Protein AF-A0AAV9MIT3-F1 (afdb_monomer)

Secondary structure (DSSP, 8-state):
---------S-S--PPPPPHHHHHHHHHHHHTTPPTTS-SSTTS-S-SSPPPPPP---SSPTT----TTTTT----------SSPPPPGGGSS---------------

Sequence (108 aa):
MVELVNATGDDLALQPPMPYVYKMIATVILRSGFEPGFGLGKHFQGIVEPIQIPARGAKFGLGYVPTDDEAGMKNKSIDQALARPIPYLYQSFLVREYVNDGCLGEGI

Foldseek 3Di:
DDDDPDDDDDDDDPDPPPPPVVVVVVVVCVVVVDDQPAADDPVSPHDNDDDDDDDPQDPDDPPDDDDPVRVPPRPPDPPPPPPDDDDDPVVPDPDPDPPPPPDDDDDD

Organism: NCBI:txid50273

Solvent-accessible surface area (backbone atoms only — not comparable to full-atom values): 7881 Å² total; per-residue (Å²): 138,84,85,83,82,84,87,76,79,98,78,76,76,86,68,76,78,78,56,68,68,59,54,51,52,52,52,54,45,46,74,72,68,55,55,90,92,51,20,51,68,98,80,41,77,37,72,70,66,84,83,83,74,82,76,82,81,61,91,67,63,92,89,64,78,74,52,83,83,56,66,69,70,66,69,73,81,65,77,74,62,58,98,59,75,84,74,60,75,81,75,72,59,77,78,75,75,77,78,77,75,84,71,83,86,76,91,132

Radius of gyration: 27.54 Å; Cα contacts (8 Å, |Δi|>4): 21; chains: 1; bounding box: 74×65×66 Å

Mean predicted aligned error: 19.51 Å

InterPro domains:
  IPR000467 G-patch domain [PF01585] (31-64)
  IPR000467 G-patch domain [PS50174] (28-67)
  IPR000467 G-patch domain [SM00443] (20-65)

Structure (mmCIF, N/CA/C/O backbone):
data_AF-A0AAV9MIT3-F1
#
_entry.id   AF-A0AAV9MIT3-F1
#
loop_
_atom_site.group_PDB
_atom_site.id
_atom_site.type_symbol
_atom_site.label_atom_id
_atom_site.label_alt_id
_atom_site.label_comp_id
_atom_site.label_asym_id
_atom_site.label_entity_id
_atom_site.label_seq_id
_atom_site.pdbx_PDB_ins_code
_atom_site.Cartn_x
_atom_site.Cartn_y
_atom_site.Cartn_z
_atom_site.occupancy
_atom_site.B_iso_or_equiv
_atom_site.auth_seq_id
_atom_site.auth_comp_id
_atom_site.auth_asym_id
_atom_site.auth_atom_id
_atom_site.pdbx_PDB_model_num
ATOM 1 N N . MET A 1 1 ? -41.501 -20.454 16.314 1.00 41.44 1 MET A N 1
ATOM 2 C CA . MET A 1 1 ? -40.154 -20.211 16.867 1.00 41.44 1 MET A CA 1
ATOM 3 C C . MET A 1 1 ? -39.301 -21.356 16.351 1.00 41.44 1 MET A C 1
ATOM 5 O O . MET A 1 1 ? -39.556 -22.483 16.743 1.00 41.44 1 MET A O 1
ATOM 9 N N . VAL A 1 2 ? -38.470 -21.115 15.337 1.0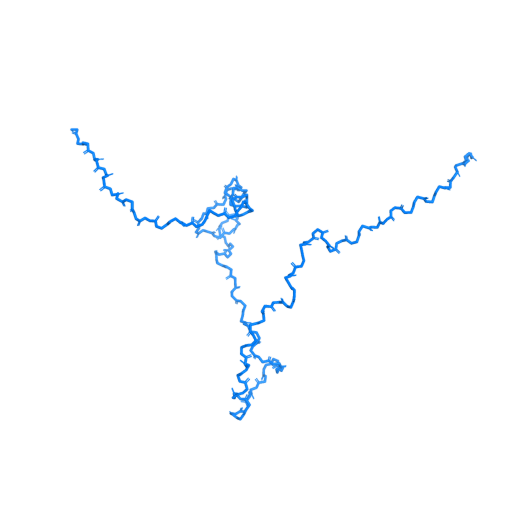0 39.78 2 VAL A N 1
ATOM 10 C CA . VAL A 1 2 ? -37.645 -22.159 14.709 1.00 39.78 2 VAL A CA 1
ATOM 11 C C . VAL A 1 2 ? -36.204 -21.936 15.151 1.00 39.78 2 VAL A C 1
ATOM 13 O O . VAL A 1 2 ? -35.641 -20.876 14.893 1.00 39.78 2 VAL A O 1
ATOM 16 N N . GLU A 1 3 ? -35.652 -22.891 15.897 1.00 49.81 3 GLU A N 1
ATOM 17 C CA . GLU A 1 3 ? -34.233 -22.920 16.246 1.00 49.81 3 GLU A CA 1
ATOM 18 C C . GLU A 1 3 ? -33.430 -23.264 14.995 1.00 49.81 3 GLU A C 1
ATOM 20 O O . GLU A 1 3 ? -33.598 -24.333 14.408 1.00 49.81 3 GLU A O 1
ATOM 25 N N . LEU A 1 4 ? -32.560 -22.349 14.576 1.00 50.72 4 LEU A N 1
ATOM 26 C CA . LEU A 1 4 ? -31.602 -22.615 13.516 1.00 50.72 4 LEU A CA 1
ATOM 27 C C . LEU A 1 4 ? -30.316 -23.152 14.157 1.00 50.72 4 LEU A C 1
ATOM 29 O O . LEU A 1 4 ? -29.418 -22.396 14.524 1.00 50.72 4 LEU A O 1
ATOM 33 N N . VAL A 1 5 ? -30.264 -24.473 14.332 1.00 50.31 5 VAL A N 1
ATOM 34 C CA . VAL A 1 5 ? -29.023 -25.206 14.605 1.00 50.31 5 VAL A CA 1
ATOM 35 C C . VAL A 1 5 ? -28.175 -25.155 13.340 1.00 50.31 5 VAL A C 1
ATOM 37 O O . VAL A 1 5 ? -28.451 -25.848 12.364 1.00 50.31 5 VAL A O 1
ATOM 40 N N . ASN A 1 6 ? -27.130 -24.334 13.355 1.00 55.38 6 ASN A N 1
ATOM 41 C CA . ASN A 1 6 ? -26.077 -24.414 12.352 1.00 55.38 6 ASN A CA 1
ATOM 42 C C . ASN A 1 6 ? -25.015 -25.391 12.862 1.00 55.38 6 ASN A C 1
ATOM 44 O O . ASN A 1 6 ? -24.114 -25.018 13.609 1.00 55.38 6 ASN A O 1
ATOM 48 N N . ALA A 1 7 ? -25.161 -26.654 12.467 1.00 46.81 7 ALA A N 1
ATOM 49 C CA . ALA A 1 7 ? -24.118 -27.664 12.552 1.00 46.81 7 ALA A CA 1
ATOM 50 C C . ALA A 1 7 ? -23.384 -27.730 11.204 1.00 46.81 7 ALA A C 1
ATOM 52 O O . ALA A 1 7 ? -23.846 -28.386 10.276 1.00 46.81 7 ALA A O 1
ATOM 53 N N . THR A 1 8 ? -22.240 -27.055 11.122 1.00 44.84 8 THR A N 1
ATOM 54 C CA . THR A 1 8 ? -21.189 -27.286 10.120 1.00 44.84 8 THR A CA 1
ATOM 55 C C . THR A 1 8 ? -19.890 -26.997 10.870 1.00 44.84 8 THR A C 1
ATOM 57 O O . THR A 1 8 ? -19.567 -25.843 11.117 1.00 44.84 8 THR A O 1
ATOM 60 N N . GLY A 1 9 ? -19.260 -27.993 11.487 1.00 47.84 9 GLY A N 1
ATOM 61 C CA . GLY A 1 9 ? -18.557 -29.034 10.750 1.00 47.84 9 GLY A CA 1
ATOM 62 C C . GLY A 1 9 ? -17.162 -28.486 10.486 1.00 47.84 9 GLY A C 1
ATOM 63 O O . GLY A 1 9 ? -16.947 -27.813 9.484 1.00 47.84 9 GLY A O 1
ATOM 64 N N . ASP A 1 10 ? -16.285 -28.683 11.465 1.00 52.25 10 ASP A N 1
ATOM 65 C CA . ASP A 1 10 ? -14.902 -28.226 11.496 1.00 52.25 10 ASP A CA 1
ATOM 66 C C . ASP A 1 10 ? -14.131 -28.683 10.248 1.00 52.25 10 ASP A C 1
ATOM 68 O O . ASP A 1 10 ? -13.643 -29.806 10.197 1.00 52.25 10 ASP A O 1
ATOM 72 N N . ASP A 1 11 ? -14.017 -27.820 9.238 1.00 56.00 11 ASP A N 1
ATOM 73 C CA . ASP A 1 11 ? -12.991 -27.923 8.193 1.00 56.00 11 ASP A CA 1
ATOM 74 C C . ASP A 1 11 ? -12.792 -26.576 7.485 1.00 56.00 11 ASP A C 1
ATOM 76 O O . ASP A 1 11 ? -13.036 -26.419 6.293 1.00 56.00 11 ASP A O 1
ATOM 80 N N . LEU A 1 12 ? -12.380 -25.553 8.233 1.00 53.75 12 LEU A N 1
ATOM 81 C CA . LEU A 1 12 ? -11.731 -24.386 7.643 1.00 53.75 12 LEU A CA 1
ATOM 82 C C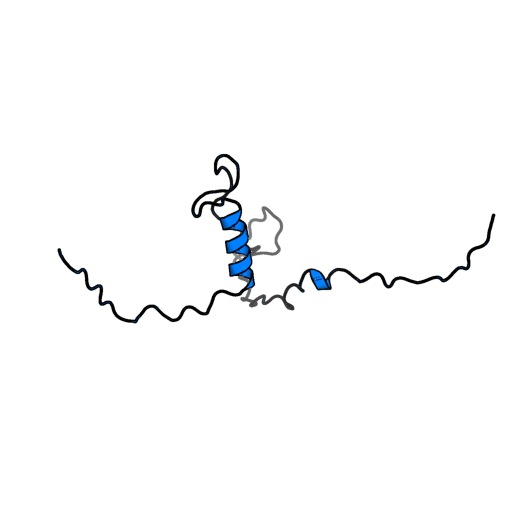 . LEU A 1 12 ? -10.332 -24.324 8.234 1.00 53.75 12 LEU A C 1
ATOM 84 O O . LEU A 1 12 ? -10.143 -23.894 9.370 1.00 53.75 12 LEU A O 1
ATOM 88 N N . ALA A 1 13 ? -9.387 -24.851 7.456 1.00 52.91 13 ALA A N 1
ATOM 89 C CA . ALA A 1 13 ? -7.948 -24.853 7.664 1.00 52.91 13 ALA A CA 1
ATOM 90 C C . ALA A 1 13 ? -7.470 -23.807 8.682 1.00 52.91 13 ALA A C 1
ATOM 92 O O . ALA A 1 13 ? -7.717 -22.612 8.512 1.00 52.91 13 ALA A O 1
ATOM 93 N N . LEU A 1 14 ? -6.741 -24.278 9.700 1.00 51.69 14 LEU A N 1
ATOM 94 C CA . LEU A 1 14 ? -6.003 -23.487 10.682 1.00 51.69 14 LEU A CA 1
ATOM 95 C C . LEU A 1 14 ? -5.069 -22.509 9.951 1.00 51.69 14 LEU A C 1
ATOM 97 O O . LEU A 1 14 ? -3.894 -22.793 9.720 1.00 51.69 14 LEU A O 1
ATOM 101 N N . GLN A 1 15 ? -5.608 -21.367 9.530 1.00 63.50 15 GLN A N 1
ATOM 102 C CA . GLN A 1 15 ? -4.832 -20.287 8.951 1.00 63.50 15 GLN A CA 1
ATOM 103 C C . GLN A 1 15 ? -3.802 -19.895 10.012 1.00 63.50 15 GLN A C 1
ATOM 105 O O . GLN A 1 15 ? -4.189 -19.655 11.165 1.00 63.50 15 GLN A O 1
ATOM 110 N N . PRO A 1 16 ? -2.500 -19.867 9.675 1.00 69.81 16 PRO A N 1
ATOM 111 C CA . PRO A 1 16 ? -1.490 -19.448 10.627 1.00 69.81 16 PRO A CA 1
ATOM 112 C C . PRO A 1 16 ? -1.899 -18.082 11.198 1.00 69.81 16 PRO A C 1
ATOM 114 O O . PRO A 1 16 ? -2.324 -17.206 10.436 1.00 69.81 16 PRO A O 1
ATOM 117 N N . PRO A 1 17 ? -1.834 -17.892 12.530 1.00 80.06 17 PRO A N 1
ATOM 118 C CA . PRO A 1 17 ? -2.310 -16.668 13.151 1.00 80.06 17 PRO A CA 1
ATOM 119 C C . PRO A 1 17 ? -1.653 -15.455 12.494 1.00 80.06 17 PRO A C 1
ATOM 121 O O . PRO A 1 17 ? -0.427 -15.401 12.398 1.00 80.06 17 PRO A O 1
ATOM 124 N N . MET A 1 18 ? -2.457 -14.475 12.062 1.00 83.81 18 MET A N 1
ATOM 125 C CA . MET A 1 18 ? -1.916 -13.247 11.472 1.00 83.81 18 MET A CA 1
ATOM 126 C C . MET A 1 18 ? -0.833 -12.648 12.385 1.00 83.81 18 MET A C 1
ATOM 128 O O . MET A 1 18 ? -1.106 -12.458 13.581 1.00 83.81 18 MET A O 1
ATOM 132 N N . PRO A 1 19 ? 0.357 -12.314 11.846 1.00 93.50 19 PRO A N 1
ATOM 133 C CA . PRO A 1 19 ? 1.406 -11.650 12.607 1.00 93.50 19 PRO A CA 1
ATOM 134 C C . PRO A 1 19 ? 0.887 -10.423 13.363 1.00 93.50 19 PRO A C 1
ATOM 136 O O . PRO A 1 19 ? 0.056 -9.664 12.859 1.00 93.50 19 PRO A O 1
ATOM 139 N N . TYR A 1 20 ? 1.400 -10.210 14.578 1.00 91.50 20 TYR A N 1
ATOM 140 C CA . TYR A 1 20 ? 0.936 -9.149 15.482 1.00 91.50 20 TYR A CA 1
ATOM 141 C C . TYR A 1 20 ? 0.954 -7.757 14.833 1.00 91.50 20 TYR A C 1
ATOM 143 O O . TYR A 1 20 ? 0.018 -6.976 14.997 1.00 91.50 20 TYR A O 1
ATOM 151 N N . VAL A 1 21 ? 1.983 -7.475 14.030 1.00 93.88 21 VAL A N 1
ATOM 152 C CA . VAL A 1 21 ? 2.137 -6.201 13.316 1.00 93.88 21 VAL A CA 1
ATOM 153 C C . VAL A 1 21 ? 0.954 -5.933 12.383 1.00 93.88 21 VAL A C 1
ATOM 155 O O . VAL A 1 21 ? 0.426 -4.824 12.380 1.00 93.88 21 VAL A O 1
ATOM 158 N N . TYR A 1 22 ? 0.470 -6.942 11.653 1.00 93.38 22 TYR A N 1
ATOM 159 C CA . TYR A 1 22 ? -0.683 -6.766 10.767 1.00 93.38 22 TYR A CA 1
ATOM 160 C C . TYR A 1 22 ? -1.970 -6.505 11.546 1.00 93.38 22 TYR A C 1
ATOM 162 O O . TYR A 1 22 ? -2.752 -5.644 11.150 1.00 93.38 22 TYR A O 1
ATOM 170 N N . LYS A 1 23 ? -2.164 -7.166 12.695 1.00 93.38 23 LYS A N 1
ATOM 171 C CA . LYS A 1 23 ? -3.309 -6.889 13.579 1.00 93.38 23 LYS A CA 1
ATOM 172 C C . LYS A 1 23 ? -3.285 -5.453 14.098 1.00 93.38 23 LYS A C 1
ATOM 174 O O . LYS A 1 23 ? -4.322 -4.793 14.110 1.00 93.38 23 LYS A O 1
ATOM 179 N N . MET A 1 24 ? -2.112 -4.962 14.497 1.00 97.12 24 MET A N 1
ATOM 180 C CA . MET A 1 24 ? -1.933 -3.582 14.949 1.00 97.12 24 MET A CA 1
ATOM 181 C C . MET A 1 24 ? -2.271 -2.586 13.833 1.00 97.12 24 MET A C 1
ATOM 183 O O . MET A 1 24 ? -3.078 -1.685 14.051 1.00 97.12 24 MET A O 1
ATOM 187 N N . ILE A 1 25 ? -1.713 -2.779 12.633 1.00 95.75 25 ILE A N 1
ATOM 188 C CA . ILE A 1 25 ? -1.970 -1.915 11.471 1.00 95.75 25 ILE A CA 1
ATOM 189 C C . ILE A 1 25 ? -3.463 -1.911 11.123 1.00 95.75 25 ILE A C 1
ATOM 191 O O . ILE A 1 25 ? -4.062 -0.841 11.029 1.00 95.75 25 ILE A O 1
ATOM 195 N N . ALA A 1 26 ? -4.084 -3.090 11.007 1.00 94.69 26 ALA A N 1
ATOM 196 C CA . ALA A 1 26 ? -5.510 -3.210 10.715 1.00 94.69 26 ALA A CA 1
ATOM 197 C C . ALA A 1 26 ? -6.367 -2.497 11.773 1.00 94.69 26 ALA A C 1
ATOM 199 O O . ALA A 1 26 ? -7.276 -1.746 11.433 1.00 94.69 26 ALA A O 1
ATOM 200 N N . THR A 1 27 ? -6.033 -2.662 13.056 1.00 96.31 27 THR A N 1
ATOM 201 C CA . THR A 1 27 ? -6.744 -2.001 14.161 1.00 96.31 27 THR A CA 1
ATOM 202 C C . THR A 1 27 ? -6.663 -0.478 14.058 1.00 96.31 27 THR A C 1
ATOM 204 O O . THR A 1 27 ? -7.674 0.199 14.237 1.00 96.31 27 THR A O 1
ATOM 207 N N . VAL A 1 28 ? -5.482 0.075 13.765 1.00 97.56 28 VAL A N 1
ATOM 208 C CA . VAL A 1 28 ? -5.286 1.528 13.633 1.00 97.56 28 VAL A CA 1
ATOM 209 C C . VAL A 1 28 ? -6.059 2.080 12.436 1.00 97.56 28 VAL A C 1
ATOM 211 O O . VAL A 1 28 ? -6.749 3.090 12.572 1.00 97.56 28 VAL A O 1
ATOM 214 N N . ILE A 1 29 ? -5.987 1.406 11.288 1.00 96.44 29 ILE A N 1
ATOM 215 C CA . ILE A 1 29 ? -6.641 1.848 10.053 1.00 96.44 29 ILE A CA 1
ATOM 216 C C . ILE A 1 29 ? -8.169 1.819 10.216 1.00 96.44 29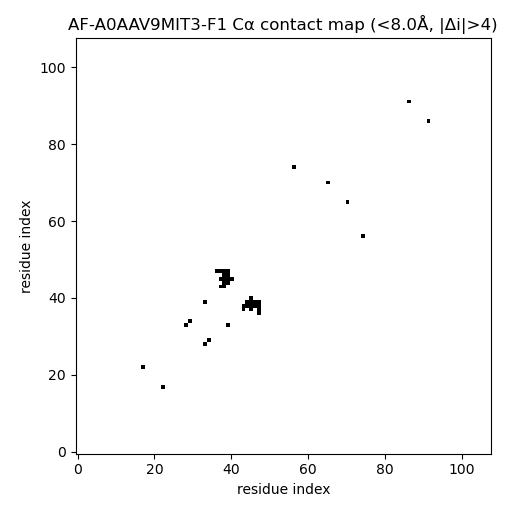 ILE A C 1
ATOM 218 O O . ILE A 1 29 ? -8.829 2.821 9.946 1.00 96.44 29 ILE A O 1
ATOM 222 N N . LEU A 1 30 ? -8.729 0.734 10.763 1.00 96.06 30 LEU A N 1
ATOM 223 C CA . LEU A 1 30 ? -10.173 0.613 11.003 1.00 96.06 30 LEU A CA 1
ATOM 224 C C . LEU A 1 30 ? -10.686 1.644 12.018 1.00 96.06 30 LEU A C 1
ATOM 226 O O . LEU A 1 30 ? -11.712 2.280 11.792 1.00 96.06 30 LEU A O 1
ATOM 230 N N . ARG A 1 31 ? -9.958 1.869 13.121 1.00 97.38 31 ARG A N 1
ATOM 231 C CA . ARG A 1 31 ? -10.331 2.890 14.121 1.00 97.38 31 ARG A CA 1
ATOM 232 C C . ARG A 1 31 ? -10.279 4.313 13.574 1.00 97.38 31 ARG A C 1
ATOM 234 O O . ARG A 1 31 ? -10.972 5.180 14.092 1.00 97.38 31 ARG A O 1
ATOM 241 N N . SER A 1 32 ? -9.474 4.542 12.543 1.00 95.44 32 SER A N 1
ATOM 242 C CA . SER A 1 32 ? -9.370 5.836 11.865 1.00 95.44 32 SER A CA 1
ATOM 243 C C . SER A 1 32 ? -10.512 6.097 10.872 1.00 95.44 32 SER A C 1
ATOM 245 O O . SER A 1 32 ? -10.507 7.136 10.219 1.00 95.44 32 SER A O 1
ATOM 247 N N . GLY A 1 33 ? -11.486 5.184 10.752 1.00 95.31 33 GLY A N 1
ATOM 248 C CA . GLY A 1 33 ? -12.634 5.333 9.852 1.00 95.31 33 GLY A CA 1
ATOM 249 C C . GLY A 1 33 ? -12.391 4.813 8.435 1.00 95.31 33 GLY A C 1
ATOM 250 O O . GLY A 1 33 ? -13.093 5.209 7.513 1.00 95.31 33 GLY A O 1
ATOM 251 N N . PHE A 1 34 ? -11.390 3.952 8.240 1.00 95.69 34 PHE A N 1
ATOM 252 C CA . PHE A 1 34 ? -11.224 3.255 6.969 1.00 95.69 34 PHE A CA 1
ATOM 253 C C . PHE A 1 34 ? -12.350 2.248 6.736 1.00 95.69 34 PHE A C 1
ATOM 255 O O . PHE A 1 34 ? -12.635 1.418 7.602 1.00 95.69 34 PHE A O 1
ATOM 262 N N . GLU A 1 35 ? -12.910 2.268 5.530 1.00 95.19 35 GLU A N 1
ATOM 263 C CA . GLU A 1 35 ? -13.907 1.306 5.076 1.00 95.19 35 GLU A CA 1
ATOM 264 C C . GLU A 1 35 ? -13.258 0.289 4.122 1.00 95.19 35 GLU A C 1
ATOM 266 O O . GLU A 1 35 ? -12.772 0.666 3.051 1.00 95.19 35 GLU A O 1
ATOM 271 N N . PRO A 1 36 ? -13.225 -1.008 4.482 1.00 93.00 36 PRO A N 1
ATOM 272 C CA . PRO A 1 36 ? -12.709 -2.046 3.599 1.00 93.00 36 PRO A CA 1
ATOM 273 C C . PRO A 1 36 ? -13.426 -2.059 2.246 1.00 93.00 36 PRO A C 1
ATOM 275 O O . PRO A 1 36 ? -14.650 -1.999 2.182 1.00 93.00 36 PRO A O 1
ATOM 278 N N . GLY A 1 37 ? -12.652 -2.176 1.166 1.00 93.62 37 GLY A N 1
ATOM 279 C CA . GLY A 1 37 ? -13.167 -2.144 -0.207 1.00 93.62 37 GLY A CA 1
ATOM 280 C C . GLY A 1 37 ? -13.228 -0.746 -0.828 1.00 93.62 37 GLY A C 1
ATOM 281 O O . GLY A 1 37 ? -13.473 -0.640 -2.027 1.00 93.62 37 GLY A O 1
ATOM 282 N N . PHE A 1 38 ? -12.944 0.309 -0.059 1.00 95.44 38 PHE A N 1
ATOM 283 C CA . PHE A 1 38 ? -12.896 1.682 -0.550 1.00 95.44 38 PHE A CA 1
ATOM 284 C C . PHE A 1 38 ? -11.483 2.267 -0.511 1.00 95.44 38 PHE A C 1
ATOM 286 O O . PHE A 1 38 ? -10.619 1.852 0.263 1.00 95.44 38 PHE A O 1
ATOM 293 N N . GLY A 1 39 ? -11.252 3.254 -1.377 1.00 95.25 39 GLY A N 1
ATOM 294 C CA . GLY A 1 39 ? -10.021 4.030 -1.395 1.00 95.25 39 GLY A CA 1
ATOM 295 C C . GLY A 1 39 ? -9.932 4.990 -0.210 1.00 95.25 39 GLY A C 1
ATOM 296 O O . GLY A 1 39 ? -10.919 5.299 0.450 1.00 95.25 39 GLY A O 1
ATOM 297 N N . LEU A 1 40 ? -8.738 5.518 0.050 1.00 94.69 40 LEU A N 1
ATOM 298 C CA . LEU A 1 40 ? -8.544 6.545 1.080 1.00 94.69 40 LEU A CA 1
ATOM 299 C C . LEU A 1 40 ? -9.026 7.934 0.624 1.00 94.69 40 LEU A C 1
ATOM 301 O O . LEU A 1 40 ? -9.169 8.209 -0.564 1.00 94.69 40 LEU A O 1
ATOM 305 N N . GLY A 1 41 ? -9.209 8.849 1.578 1.00 94.44 41 GLY A N 1
ATOM 306 C CA . GLY A 1 41 ? -9.593 10.241 1.322 1.00 94.44 41 GLY A CA 1
ATOM 307 C C . GLY A 1 41 ? -11.070 10.528 1.600 1.00 94.44 41 GLY A C 1
ATOM 308 O O . GLY A 1 41 ? -11.874 9.628 1.805 1.00 94.44 41 GLY A O 1
ATOM 309 N N . LYS A 1 42 ? -11.424 11.818 1.628 1.00 95.19 42 LYS A N 1
ATOM 310 C C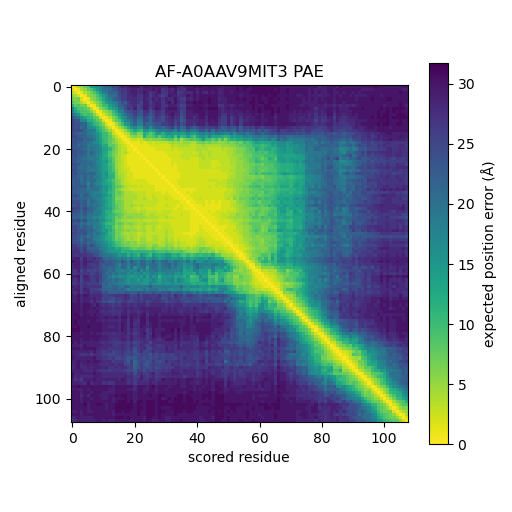A . LYS A 1 42 ? -12.754 12.309 2.043 1.00 95.19 42 LYS A CA 1
ATOM 311 C C . LYS A 1 42 ? -13.929 11.707 1.255 1.00 95.19 42 LYS A C 1
ATOM 313 O O . LYS A 1 42 ? -15.028 11.608 1.785 1.00 95.19 42 LYS A O 1
ATOM 318 N N . HIS A 1 43 ? -13.705 11.371 -0.009 1.00 95.69 43 HIS A N 1
ATOM 319 C CA . HIS A 1 43 ? -14.707 10.862 -0.943 1.00 95.69 43 HIS A CA 1
ATOM 320 C C . HIS A 1 43 ? -14.295 9.496 -1.511 1.00 95.69 43 HIS A C 1
ATOM 322 O O . HIS A 1 43 ? -14.662 9.175 -2.637 1.00 95.69 43 HIS A O 1
ATOM 328 N N . PHE A 1 44 ? -13.489 8.728 -0.767 1.00 95.56 44 PHE A N 1
ATOM 329 C CA . PHE A 1 44 ? -12.961 7.423 -1.185 1.00 95.56 44 PHE A CA 1
ATOM 330 C C . PHE A 1 44 ? -12.197 7.440 -2.521 1.00 95.56 44 PHE A C 1
ATOM 332 O O . PHE A 1 44 ? -12.149 6.448 -3.242 1.00 95.56 44 PHE A O 1
ATOM 339 N N . GLN A 1 45 ? -11.599 8.582 -2.867 1.00 96.88 45 GLN A N 1
ATOM 340 C CA . GLN A 1 45 ? -10.975 8.825 -4.170 1.00 96.88 45 GLN A CA 1
ATOM 341 C C . GLN A 1 45 ? -9.582 8.196 -4.337 1.00 96.88 45 GLN A C 1
ATOM 343 O O . GLN A 1 45 ? -8.976 8.300 -5.402 1.00 96.88 45 GLN A O 1
ATOM 348 N N . GLY A 1 46 ? -9.023 7.637 -3.266 1.00 95.81 46 GLY A N 1
ATOM 349 C CA . GLY A 1 46 ? -7.727 6.976 -3.271 1.00 95.81 46 GLY A CA 1
ATOM 350 C C . GLY A 1 46 ? -7.757 5.636 -4.003 1.00 95.81 46 GLY A C 1
ATOM 351 O O . GLY A 1 46 ? -8.808 5.093 -4.328 1.00 95.81 46 GLY A O 1
ATOM 352 N N . 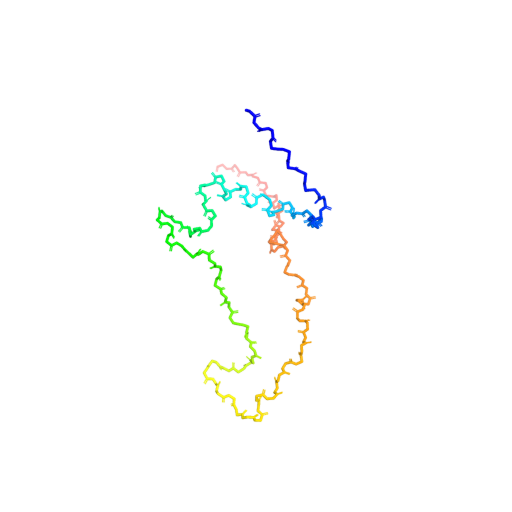ILE A 1 47 ? -6.573 5.077 -4.237 1.00 94.94 47 ILE A N 1
ATOM 353 C CA . ILE A 1 47 ? -6.436 3.747 -4.834 1.00 94.94 47 ILE A CA 1
ATOM 354 C C . ILE A 1 47 ? -6.913 2.668 -3.850 1.00 94.94 47 ILE A C 1
ATOM 356 O O . ILE A 1 47 ? -6.569 2.711 -2.669 1.00 94.94 47 ILE A O 1
ATOM 360 N N . VAL A 1 48 ? -7.720 1.723 -4.337 1.00 95.12 48 VAL A N 1
ATOM 361 C CA . VAL A 1 48 ? -8.209 0.575 -3.549 1.00 95.12 48 VAL A CA 1
ATOM 362 C C . VAL A 1 48 ? -7.141 -0.512 -3.479 1.00 95.12 48 VAL A C 1
ATOM 364 O O . VAL A 1 48 ? -6.881 -1.079 -2.422 1.00 95.12 48 VAL A O 1
ATOM 367 N N . GLU A 1 49 ? -6.487 -0.768 -4.610 1.00 92.88 49 GLU A N 1
ATOM 368 C CA . GLU A 1 49 ? -5.450 -1.783 -4.738 1.00 92.88 49 GLU A CA 1
ATOM 369 C C . GLU A 1 49 ? -4.076 -1.136 -4.954 1.00 92.88 49 GLU A C 1
ATOM 371 O O . GLU A 1 49 ? -3.976 -0.092 -5.612 1.00 92.88 49 GLU A O 1
ATOM 376 N N . PRO A 1 50 ? -2.997 -1.735 -4.420 1.00 91.81 50 PRO A N 1
ATOM 377 C CA . PRO A 1 50 ? -1.643 -1.283 -4.700 1.00 91.81 50 PRO A CA 1
ATOM 378 C C . PRO A 1 50 ? -1.329 -1.304 -6.198 1.00 91.81 50 PRO A C 1
ATOM 380 O O . PRO A 1 50 ? -1.719 -2.214 -6.928 1.00 91.81 50 PRO A O 1
ATOM 383 N N . ILE A 1 51 ? -0.543 -0.328 -6.648 1.00 93.19 51 ILE A N 1
ATOM 384 C CA . ILE A 1 51 ? -0.066 -0.290 -8.030 1.00 93.19 51 ILE A CA 1
ATOM 385 C C . ILE A 1 51 ? 0.957 -1.409 -8.229 1.00 93.19 51 ILE A C 1
ATOM 387 O O . ILE A 1 51 ? 1.963 -1.487 -7.520 1.00 93.19 51 ILE A O 1
ATOM 391 N N . GLN A 1 52 ? 0.719 -2.254 -9.229 1.00 91.00 52 GLN A N 1
ATOM 392 C CA . GLN A 1 52 ? 1.674 -3.279 -9.628 1.00 91.00 52 GLN A CA 1
ATOM 393 C C . GLN A 1 52 ? 2.829 -2.633 -10.391 1.00 91.00 52 GLN A C 1
ATOM 395 O O . GLN A 1 52 ? 2.632 -1.986 -11.420 1.00 91.00 52 GLN A O 1
ATOM 400 N N . ILE A 1 53 ? 4.047 -2.813 -9.885 1.00 87.12 53 ILE A N 1
ATOM 401 C CA . ILE A 1 53 ? 5.257 -2.348 -10.558 1.00 87.12 53 ILE A CA 1
ATOM 402 C C . ILE A 1 53 ? 5.783 -3.506 -11.413 1.00 87.12 53 ILE A C 1
ATOM 404 O O . ILE A 1 53 ? 6.082 -4.567 -10.856 1.00 87.12 53 ILE A O 1
ATOM 408 N N . PRO A 1 54 ? 5.921 -3.342 -12.742 1.00 80.50 54 PRO A N 1
ATOM 409 C CA . PRO A 1 54 ? 6.494 -4.385 -13.576 1.00 80.50 54 PRO A CA 1
ATOM 410 C C . PRO A 1 54 ? 7.939 -4.646 -13.148 1.00 80.50 54 PRO A C 1
ATOM 412 O O . PRO A 1 54 ? 8.746 -3.723 -13.007 1.00 80.50 54 PRO A O 1
ATOM 415 N N . ALA A 1 55 ? 8.277 -5.918 -12.943 1.00 78.31 55 ALA A N 1
ATOM 416 C CA . ALA A 1 55 ? 9.648 -6.302 -12.650 1.00 78.31 55 ALA A CA 1
ATOM 417 C C . ALA A 1 55 ? 10.550 -5.939 -13.838 1.00 78.31 55 ALA A C 1
ATOM 419 O O . ALA A 1 55 ? 10.210 -6.180 -15.000 1.00 78.31 55 ALA A O 1
ATOM 420 N N . ARG A 1 56 ? 11.731 -5.377 -13.558 1.00 72.12 56 ARG A N 1
ATOM 421 C CA . ARG A 1 56 ? 12.720 -5.089 -14.598 1.00 72.12 56 ARG A CA 1
ATOM 422 C C . ARG A 1 56 ? 13.306 -6.409 -15.106 1.00 72.12 56 ARG A C 1
ATOM 424 O O . ARG A 1 56 ? 14.230 -6.951 -14.508 1.00 72.12 56 ARG A O 1
ATOM 431 N N . GLY A 1 57 ? 12.752 -6.921 -16.203 1.00 66.94 57 GLY A N 1
ATOM 432 C CA . GLY A 1 57 ? 13.161 -8.197 -16.798 1.00 66.94 57 GLY A CA 1
ATOM 433 C C . GLY A 1 57 ? 14.542 -8.164 -17.459 1.00 66.94 57 GLY A C 1
ATOM 434 O O . GLY A 1 57 ? 15.213 -9.189 -17.519 1.00 66.94 57 GLY A O 1
ATOM 435 N N . ALA A 1 58 ? 15.002 -6.989 -17.902 1.00 66.69 58 ALA A N 1
ATOM 436 C CA . ALA A 1 58 ? 16.267 -6.851 -18.612 1.00 66.69 58 ALA A CA 1
ATOM 437 C C . ALA A 1 58 ? 17.053 -5.597 -18.204 1.00 66.69 58 ALA A C 1
ATOM 439 O O . ALA A 1 58 ? 16.501 -4.573 -17.790 1.00 66.69 58 ALA A O 1
ATOM 440 N N . LYS A 1 59 ? 18.382 -5.676 -18.334 1.00 78.19 59 LYS A N 1
ATOM 441 C 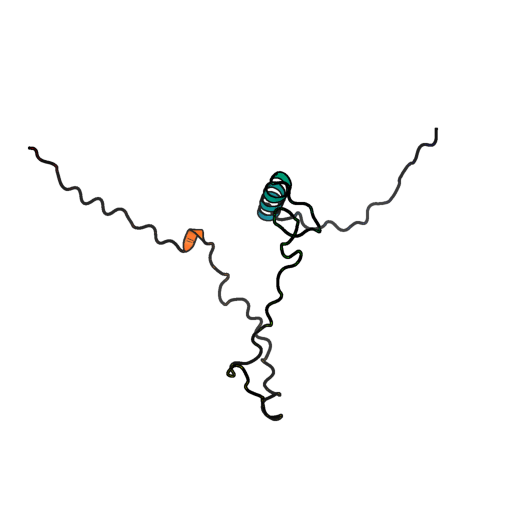CA . LYS A 1 59 ? 19.308 -4.572 -18.027 1.00 78.19 59 LYS A CA 1
ATOM 442 C C . LYS A 1 59 ? 19.367 -3.505 -19.125 1.00 78.19 59 LYS A C 1
ATOM 444 O O . LYS A 1 59 ? 20.069 -2.514 -18.948 1.00 78.19 59 LYS A O 1
ATOM 449 N N . PHE A 1 60 ? 18.636 -3.689 -20.221 1.00 79.62 60 PHE A N 1
ATOM 450 C CA . PHE A 1 60 ? 18.603 -2.739 -21.326 1.00 79.62 60 PHE A CA 1
ATOM 451 C C . PHE A 1 60 ? 18.029 -1.377 -20.907 1.00 79.62 60 PHE A C 1
ATOM 453 O O . PHE A 1 60 ? 17.396 -1.232 -19.849 1.00 79.62 60 PHE A O 1
ATOM 460 N N . GLY A 1 61 ? 18.314 -0.368 -21.731 1.00 82.00 61 GLY A N 1
ATOM 461 C CA . GLY A 1 61 ? 17.743 0.968 -21.593 1.00 82.00 61 GLY A CA 1
ATOM 462 C C . GLY A 1 61 ? 16.234 0.959 -21.842 1.00 82.00 61 GLY A C 1
ATOM 463 O O . GLY A 1 61 ? 15.710 0.088 -22.536 1.00 82.00 61 GLY A O 1
ATOM 464 N N . LEU A 1 62 ? 15.525 1.932 -21.269 1.00 80.81 62 LEU A N 1
ATOM 465 C CA . LEU A 1 62 ? 14.102 2.122 -21.556 1.00 80.81 62 LEU A CA 1
ATOM 466 C C . LEU A 1 62 ? 13.912 2.395 -23.056 1.00 80.81 62 LEU A C 1
ATOM 468 O O . LEU A 1 62 ? 14.643 3.196 -23.632 1.00 80.81 62 LEU A O 1
ATOM 472 N N . GLY A 1 63 ? 12.943 1.720 -23.678 1.00 81.56 63 GLY A N 1
ATOM 473 C CA . GLY A 1 63 ? 12.658 1.843 -25.112 1.00 81.56 63 GLY A CA 1
ATOM 474 C C . GLY A 1 63 ? 13.542 0.993 -26.031 1.00 81.56 63 GLY A C 1
ATOM 475 O O . GLY A 1 63 ? 13.346 1.027 -27.242 1.00 81.56 63 GLY A O 1
ATOM 476 N N . TYR A 1 64 ? 14.486 0.218 -25.488 1.00 81.56 64 TYR A N 1
ATOM 477 C CA . TYR A 1 64 ? 15.246 -0.746 -26.279 1.00 81.56 64 TYR A CA 1
ATOM 478 C C . TYR A 1 64 ? 14.347 -1.906 -26.723 1.00 81.56 64 TYR A C 1
ATOM 480 O O . TYR A 1 64 ? 13.687 -2.527 -25.889 1.00 81.56 64 TYR A O 1
ATOM 488 N N . VAL A 1 65 ? 14.336 -2.193 -28.025 1.00 82.06 65 VAL A N 1
ATOM 489 C CA . VAL A 1 65 ? 13.647 -3.344 -28.619 1.00 82.06 65 VAL A CA 1
ATOM 490 C C . VAL A 1 65 ? 14.701 -4.433 -28.832 1.00 82.06 65 VAL A C 1
ATOM 492 O O . VAL A 1 65 ? 15.558 -4.245 -29.695 1.00 82.06 65 VAL A O 1
ATOM 495 N N . PRO A 1 66 ? 14.694 -5.523 -28.042 1.00 71.75 66 PRO A N 1
ATOM 49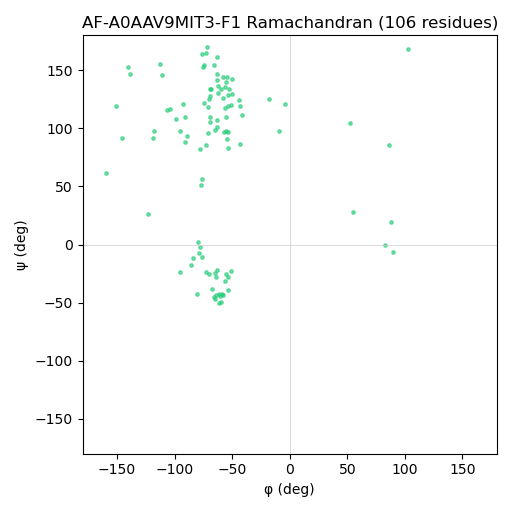6 C CA . PRO A 1 66 ? 15.637 -6.617 -28.230 1.00 71.75 66 PRO A CA 1
ATOM 497 C C . PRO A 1 66 ? 15.432 -7.271 -29.594 1.00 71.75 66 PRO A C 1
ATOM 499 O O . PRO A 1 66 ? 14.295 -7.448 -30.036 1.00 71.75 66 PRO A O 1
ATOM 502 N N . THR A 1 67 ? 16.529 -7.655 -30.232 1.00 77.00 67 THR A N 1
ATOM 503 C CA . THR A 1 67 ? 16.494 -8.508 -31.421 1.00 77.00 67 THR A CA 1
ATOM 504 C C . THR A 1 67 ? 16.196 -9.959 -30.984 1.00 77.00 67 THR A C 1
ATOM 506 O O . THR A 1 67 ? 16.438 -10.322 -29.829 1.00 77.00 67 THR A O 1
ATOM 509 N N . ASP A 1 68 ? 15.593 -10.787 -31.847 1.00 67.44 68 ASP A N 1
ATOM 510 C CA . ASP A 1 68 ? 15.100 -12.142 -31.500 1.00 67.44 68 ASP A CA 1
ATOM 511 C C . ASP A 1 68 ? 16.171 -13.071 -30.882 1.00 67.44 68 ASP A C 1
ATOM 513 O O . ASP A 1 68 ? 15.855 -13.978 -30.107 1.00 67.44 68 ASP A O 1
ATOM 517 N N . ASP A 1 69 ? 17.446 -12.833 -31.178 1.00 65.12 69 ASP A N 1
ATOM 518 C CA . ASP A 1 69 ? 18.616 -13.515 -30.614 1.00 65.12 69 ASP A CA 1
ATOM 519 C C . ASP A 1 69 ? 18.915 -13.124 -29.154 1.00 65.12 69 ASP A C 1
ATOM 521 O O . ASP A 1 69 ? 19.479 -13.915 -28.393 1.00 65.12 69 ASP A O 1
ATOM 525 N N . GLU A 1 70 ? 18.472 -11.946 -28.721 1.00 60.81 70 GLU A N 1
ATOM 526 C CA . GLU A 1 70 ? 18.674 -11.400 -27.375 1.00 60.81 70 GLU A CA 1
ATOM 527 C C . GLU A 1 70 ? 17.490 -11.689 -26.436 1.00 60.81 70 GLU A C 1
ATOM 529 O O . GLU A 1 70 ? 17.650 -11.764 -25.212 1.00 60.81 70 GLU A O 1
ATOM 534 N N . ALA A 1 71 ? 16.299 -11.923 -27.002 1.00 57.44 71 ALA A N 1
ATOM 535 C CA . ALA A 1 71 ? 15.076 -12.281 -26.274 1.00 57.44 71 ALA A CA 1
ATOM 536 C C . ALA A 1 71 ? 15.189 -13.631 -25.531 1.00 57.44 71 ALA A C 1
ATOM 538 O O . ALA A 1 71 ? 14.480 -13.888 -24.554 1.00 57.44 71 ALA A O 1
ATOM 539 N N . GLY A 1 72 ? 16.116 -14.490 -25.967 1.00 55.31 72 GLY A N 1
ATOM 540 C CA . GLY A 1 72 ? 16.414 -15.786 -25.360 1.00 55.31 72 GLY A CA 1
ATOM 541 C C . GLY A 1 72 ? 17.237 -15.721 -24.070 1.00 55.31 72 GLY A C 1
ATOM 542 O O . GLY A 1 72 ? 17.307 -16.729 -23.360 1.00 55.31 72 GLY A O 1
ATOM 543 N N . MET A 1 73 ? 17.809 -14.566 -23.701 1.00 53.69 73 MET A N 1
ATOM 544 C CA . MET A 1 73 ? 18.460 -14.362 -22.397 1.00 53.69 73 MET A CA 1
ATOM 545 C C . MET A 1 73 ? 17.418 -14.150 -21.291 1.00 53.69 73 MET A C 1
ATOM 547 O O . MET A 1 73 ? 17.500 -13.218 -20.491 1.00 53.69 73 MET A O 1
ATOM 551 N N . LYS A 1 74 ? 16.448 -15.067 -21.214 1.00 56.00 74 LYS A N 1
ATOM 552 C CA . LYS A 1 74 ? 15.646 -15.301 -20.018 1.00 56.00 74 LYS A CA 1
ATOM 553 C C . LYS A 1 74 ? 16.610 -15.628 -18.882 1.00 56.00 74 LYS A C 1
ATOM 555 O O . LYS A 1 74 ? 17.160 -16.723 -18.779 1.00 56.00 74 LYS A O 1
ATOM 560 N N . ASN A 1 75 ? 16.920 -14.592 -18.112 1.00 55.12 75 ASN A N 1
ATOM 561 C CA . ASN A 1 75 ? 17.214 -14.636 -16.694 1.00 55.12 75 ASN A CA 1
ATOM 562 C C . ASN A 1 75 ? 16.897 -16.014 -16.102 1.00 55.12 75 ASN A C 1
ATOM 564 O O . ASN A 1 75 ? 15.762 -16.322 -15.750 1.00 55.12 75 ASN A O 1
ATOM 568 N N . LYS A 1 76 ? 17.951 -16.832 -15.988 1.00 52.03 76 LYS A N 1
ATOM 569 C CA . LYS A 1 76 ? 18.017 -17.946 -15.045 1.00 52.03 76 LYS A CA 1
ATOM 570 C C . LYS A 1 76 ? 17.450 -17.375 -13.757 1.00 52.03 76 LYS A C 1
ATOM 572 O O . LYS A 1 76 ? 17.960 -16.347 -13.303 1.00 52.03 76 LYS A O 1
ATOM 577 N N . SER A 1 77 ? 16.361 -17.954 -13.269 1.00 57.12 77 SER A N 1
ATOM 578 C CA . SER A 1 77 ? 15.743 -17.595 -12.005 1.00 57.12 77 SER A CA 1
ATOM 579 C C . SER A 1 77 ? 16.815 -17.705 -10.931 1.00 57.12 77 SER A C 1
ATOM 581 O O . SER A 1 77 ? 17.061 -18.763 -10.365 1.00 57.12 77 SER A O 1
ATOM 583 N N . ILE A 1 78 ? 17.515 -16.605 -10.688 1.00 50.19 78 ILE A N 1
ATOM 584 C CA . ILE A 1 78 ? 18.031 -16.372 -9.367 1.00 50.19 78 ILE A CA 1
ATOM 585 C C . ILE A 1 78 ? 16.735 -16.105 -8.637 1.00 50.19 78 ILE A C 1
ATOM 587 O O . ILE A 1 78 ? 16.060 -15.106 -8.907 1.00 50.19 78 ILE A O 1
ATOM 591 N N . ASP A 1 79 ? 16.349 -17.039 -7.786 1.00 54.25 79 ASP A N 1
ATOM 592 C CA . ASP A 1 79 ? 15.722 -16.685 -6.536 1.00 54.25 79 ASP A CA 1
ATOM 593 C C . ASP A 1 79 ? 16.544 -15.514 -5.987 1.00 54.25 79 ASP A C 1
ATOM 595 O O . ASP A 1 79 ? 17.530 -15.692 -5.275 1.00 54.25 79 ASP A O 1
ATOM 599 N N . GLN A 1 80 ? 16.213 -14.286 -6.395 1.00 55.69 80 GLN A N 1
ATOM 600 C CA . GLN A 1 80 ? 16.750 -13.073 -5.806 1.00 55.69 80 GLN A CA 1
ATOM 601 C C . GLN A 1 80 ? 16.003 -12.915 -4.486 1.00 55.69 80 GLN A C 1
ATOM 603 O O . GLN A 1 80 ? 15.365 -11.900 -4.220 1.00 55.69 80 GLN A O 1
ATOM 608 N N . ALA A 1 81 ? 16.087 -13.955 -3.646 1.00 58.28 81 ALA A N 1
ATOM 609 C CA . ALA A 1 81 ? 16.253 -13.765 -2.231 1.00 58.28 81 ALA A CA 1
ATOM 610 C C . ALA A 1 81 ? 17.259 -12.628 -2.130 1.00 58.28 81 ALA A C 1
ATOM 612 O O . ALA A 1 81 ? 18.394 -12.745 -2.604 1.00 58.28 81 ALA A O 1
ATOM 613 N N . LEU A 1 82 ? 16.789 -11.476 -1.651 1.00 54.97 82 LEU A N 1
ATOM 614 C CA . LEU A 1 82 ? 17.672 -10.372 -1.345 1.00 54.97 82 LEU A CA 1
ATOM 615 C C . LEU A 1 82 ? 18.861 -10.992 -0.612 1.00 54.97 82 LEU A C 1
ATOM 617 O O . LEU A 1 82 ? 18.645 -11.711 0.366 1.00 54.97 82 LEU A O 1
ATOM 621 N N . ALA A 1 83 ? 20.088 -10.783 -1.104 1.00 59.16 83 ALA A N 1
ATOM 622 C CA . ALA A 1 83 ? 21.275 -11.422 -0.525 1.00 59.16 83 ALA A CA 1
ATOM 623 C C . ALA A 1 83 ? 21.334 -11.219 1.002 1.00 59.16 83 ALA A C 1
ATOM 625 O O . ALA A 1 83 ? 21.929 -12.020 1.722 1.00 59.16 83 ALA A O 1
ATOM 626 N N . ARG A 1 84 ? 20.657 -10.166 1.488 1.00 57.81 84 ARG A N 1
ATOM 627 C CA . ARG A 1 84 ? 20.147 -10.033 2.850 1.00 57.81 84 ARG A CA 1
ATOM 628 C C . ARG A 1 84 ? 18.744 -9.414 2.850 1.00 57.81 84 ARG A C 1
ATOM 630 O O . ARG A 1 84 ? 18.497 -8.539 2.022 1.00 57.81 84 ARG A O 1
ATOM 637 N N . PRO A 1 85 ? 17.851 -9.788 3.784 1.00 67.75 85 PRO A N 1
ATOM 638 C CA . PRO A 1 85 ? 16.607 -9.050 3.999 1.00 67.75 85 PRO A CA 1
ATOM 639 C C . PRO A 1 85 ? 16.912 -7.566 4.252 1.00 67.75 85 PRO A C 1
ATOM 641 O O . PRO A 1 85 ? 17.928 -7.247 4.873 1.00 67.75 85 PRO A O 1
ATOM 644 N N . ILE A 1 86 ? 16.044 -6.667 3.768 1.00 70.94 86 ILE A N 1
ATOM 645 C CA . ILE A 1 86 ? 16.134 -5.232 4.079 1.00 70.94 86 ILE A CA 1
ATOM 646 C C . ILE A 1 86 ? 16.172 -5.107 5.612 1.00 70.94 86 ILE A C 1
ATOM 648 O O . ILE A 1 86 ? 15.235 -5.578 6.265 1.00 70.94 86 ILE A O 1
ATOM 652 N N . PRO A 1 87 ? 17.242 -4.547 6.205 1.00 66.69 87 PRO A N 1
ATOM 653 C CA . PRO A 1 87 ? 17.338 -4.431 7.651 1.00 66.69 87 PRO A CA 1
ATOM 654 C C . PRO A 1 87 ? 16.219 -3.529 8.176 1.00 66.69 87 PRO A C 1
ATOM 656 O O . PRO A 1 87 ? 15.794 -2.581 7.515 1.00 66.69 87 PRO A O 1
ATOM 659 N N . TYR A 1 88 ? 15.725 -3.836 9.375 1.00 66.25 88 TYR A N 1
ATOM 660 C CA . TYR A 1 88 ? 14.672 -3.057 10.020 1.00 66.25 88 TYR A CA 1
ATOM 661 C C . TYR A 1 88 ? 15.077 -1.579 10.120 1.00 66.25 88 TYR A C 1
ATOM 663 O O . TYR A 1 88 ? 16.217 -1.263 10.457 1.00 66.25 88 TYR A O 1
ATOM 671 N N . LEU A 1 89 ? 14.129 -0.667 9.877 1.00 63.59 89 LEU A N 1
ATOM 672 C CA . LEU A 1 89 ? 14.372 0.784 9.831 1.00 63.59 89 LEU A CA 1
ATOM 673 C C . LEU A 1 89 ? 15.063 1.336 11.094 1.00 63.59 89 LEU A C 1
ATOM 675 O O . LEU A 1 89 ? 15.832 2.286 11.002 1.00 63.59 89 LEU A O 1
ATOM 679 N N . TYR A 1 90 ? 14.866 0.703 12.255 1.00 59.78 90 TYR A N 1
ATOM 680 C CA . TYR A 1 90 ? 15.540 1.068 13.50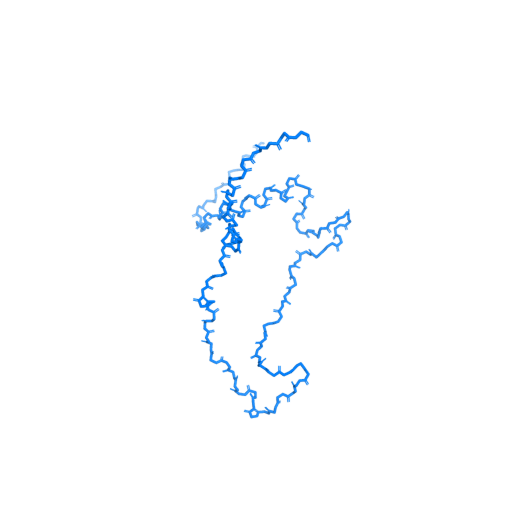7 1.00 59.78 90 TYR A CA 1
ATOM 681 C C . TYR A 1 90 ? 17.072 0.881 13.466 1.00 59.78 90 TYR A C 1
ATOM 683 O O . TYR A 1 90 ? 17.795 1.617 14.125 1.00 59.78 90 TYR A O 1
ATOM 691 N N . GLN A 1 91 ? 17.584 -0.054 12.659 1.00 60.75 91 GLN A N 1
ATOM 692 C CA . GLN A 1 91 ? 19.020 -0.352 12.530 1.00 60.75 91 GLN A CA 1
ATOM 693 C C . GLN A 1 91 ? 19.765 0.572 11.554 1.00 60.75 91 GLN A C 1
ATOM 695 O O . GLN A 1 91 ? 20.990 0.528 11.492 1.00 60.75 91 GLN A O 1
ATOM 700 N N . SER A 1 92 ? 19.042 1.374 10.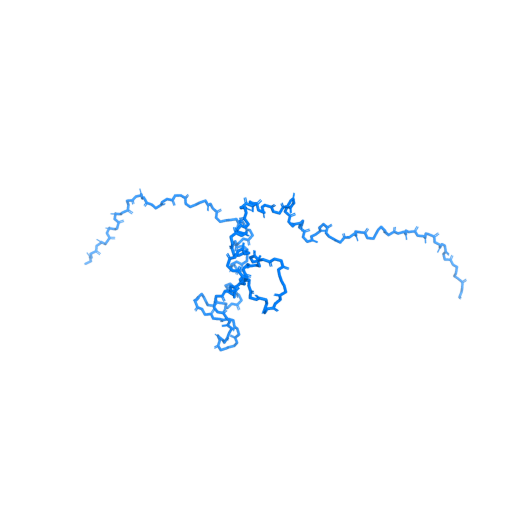765 1.00 62.19 92 SER A N 1
ATOM 701 C CA . SER A 1 92 ? 19.636 2.212 9.710 1.00 62.19 92 SER A CA 1
ATOM 702 C C . SER A 1 92 ? 20.126 3.567 10.221 1.00 62.19 92 SER A C 1
ATOM 704 O O . SER A 1 92 ? 20.923 4.229 9.559 1.00 62.19 92 SER A O 1
ATOM 706 N N . PHE A 1 93 ? 19.670 3.990 11.398 1.00 63.16 93 PHE A N 1
ATOM 707 C CA . PHE A 1 93 ? 20.138 5.220 12.015 1.00 63.16 93 PHE A CA 1
ATOM 708 C C . PHE A 1 93 ? 21.326 4.893 12.914 1.00 63.16 93 PHE A C 1
ATOM 710 O O . PHE A 1 93 ? 21.172 4.264 13.958 1.00 63.16 93 PHE A O 1
ATOM 717 N N . LEU A 1 94 ? 22.523 5.323 12.504 1.00 57.69 94 LEU A N 1
ATOM 718 C CA . LEU A 1 94 ? 23.667 5.374 13.407 1.00 57.69 94 LEU A CA 1
ATOM 719 C C . LEU A 1 94 ? 23.269 6.230 14.612 1.00 57.69 94 LEU A C 1
ATOM 721 O O . LEU A 1 94 ? 22.977 7.419 14.464 1.00 57.69 94 LEU A O 1
ATOM 725 N N . VAL A 1 95 ? 23.260 5.622 15.798 1.00 56.09 95 VAL A N 1
ATOM 726 C CA . VAL A 1 95 ? 23.304 6.365 17.056 1.00 56.09 95 VAL A CA 1
ATOM 727 C C . VAL A 1 95 ? 24.548 7.239 16.964 1.00 56.09 95 VAL A C 1
ATOM 729 O O . VAL A 1 95 ? 25.666 6.728 16.951 1.00 56.09 95 VAL A O 1
ATOM 732 N N . ARG A 1 96 ? 24.366 8.558 16.835 1.00 58.62 96 ARG A N 1
ATOM 733 C CA . ARG A 1 96 ? 25.453 9.484 17.140 1.00 58.62 96 ARG A CA 1
ATOM 734 C C . ARG A 1 96 ? 25.741 9.284 18.616 1.00 58.62 96 ARG A C 1
ATOM 736 O O . ARG A 1 96 ? 24.922 9.649 19.456 1.00 58.62 96 ARG A O 1
ATOM 743 N N . GLU A 1 97 ? 26.864 8.641 18.905 1.00 54.62 97 GLU A N 1
ATOM 744 C CA . GLU A 1 97 ? 27.448 8.650 20.234 1.00 54.62 97 GLU A CA 1
ATOM 745 C C . GLU A 1 97 ? 27.534 10.118 20.658 1.00 54.62 97 GLU A C 1
ATOM 747 O O . GLU A 1 97 ? 28.102 10.954 19.949 1.00 54.62 97 GLU A O 1
ATOM 752 N N . TYR A 1 98 ? 26.863 10.450 21.757 1.00 53.78 98 TYR A N 1
ATOM 753 C CA . TYR A 1 98 ? 26.995 11.750 22.388 1.00 53.78 98 TYR A CA 1
ATOM 754 C C . TYR A 1 98 ? 28.443 11.814 22.873 1.00 53.78 98 TYR A C 1
ATOM 756 O O . TYR A 1 98 ? 28.782 11.234 23.904 1.00 53.78 98 TYR A O 1
ATOM 764 N N . VAL A 1 99 ? 29.315 12.460 22.098 1.00 46.38 99 VAL A N 1
ATOM 765 C CA . VAL A 1 99 ? 30.595 12.924 22.624 1.00 46.38 99 VAL A CA 1
ATOM 766 C C . VAL A 1 99 ? 30.216 13.933 23.694 1.00 46.38 99 VAL A C 1
ATOM 768 O O . VAL A 1 99 ? 29.766 15.032 23.399 1.00 46.38 99 VAL A O 1
ATOM 771 N N . ASN A 1 100 ? 30.278 13.492 24.944 1.00 52.75 100 ASN A N 1
ATOM 772 C CA . ASN A 1 100 ? 30.214 14.367 26.094 1.00 52.75 100 ASN A CA 1
ATOM 773 C C . ASN A 1 100 ? 31.605 14.994 26.194 1.00 52.75 100 ASN A C 1
ATOM 775 O O . ASN A 1 100 ? 32.484 14.485 26.892 1.00 52.75 100 ASN A O 1
ATOM 779 N N . ASP A 1 101 ? 31.849 16.037 25.406 1.00 51.88 101 ASP A N 1
ATOM 780 C CA . ASP A 1 101 ? 32.955 16.943 25.654 1.00 51.88 101 ASP A CA 1
ATOM 781 C C . ASP A 1 101 ? 32.576 17.779 26.873 1.00 51.88 101 ASP A C 1
ATOM 783 O O . ASP A 1 101 ? 32.006 18.864 26.801 1.00 51.88 101 ASP A O 1
ATOM 787 N N . GLY A 1 102 ? 32.873 17.214 28.042 1.00 55.88 102 GLY A N 1
ATOM 788 C CA . GLY A 1 102 ? 32.883 17.959 29.284 1.00 55.88 102 GLY A CA 1
ATOM 789 C C . GLY A 1 102 ? 33.822 19.149 29.134 1.00 55.88 102 GLY A C 1
ATOM 790 O O . GLY A 1 102 ? 35.030 19.014 29.303 1.00 55.88 102 GLY A O 1
ATOM 791 N N . CYS A 1 103 ? 33.266 20.317 28.832 1.00 47.97 103 CYS A N 1
ATOM 792 C CA . CYS A 1 103 ? 33.961 21.581 28.960 1.00 47.97 103 CYS A CA 1
ATOM 793 C C . CYS A 1 103 ? 33.200 22.433 29.975 1.00 47.97 103 CYS A C 1
ATOM 795 O O . CYS A 1 103 ? 32.212 23.095 29.671 1.00 47.97 103 CYS A O 1
ATOM 797 N N . LEU A 1 104 ? 33.662 22.267 31.216 1.00 53.88 104 LEU A N 1
ATOM 798 C CA . LEU A 1 104 ? 33.665 23.210 32.332 1.00 53.88 104 LEU A CA 1
ATOM 799 C C . LEU A 1 104 ? 33.134 24.605 31.985 1.00 53.88 104 LEU A C 1
ATOM 801 O O . LEU A 1 104 ? 33.684 25.299 31.134 1.00 53.88 104 LEU A O 1
ATOM 805 N N . GLY A 1 105 ? 32.077 25.010 32.688 1.00 52.34 105 GLY A N 1
ATOM 806 C CA . GLY A 1 105 ? 31.597 26.381 32.645 1.00 52.34 105 GLY A CA 1
ATOM 807 C C . GLY A 1 105 ? 32.489 27.329 33.423 1.00 52.34 105 GLY A C 1
ATOM 808 O O . GLY A 1 105 ? 33.098 26.901 34.388 1.00 52.34 105 GLY A O 1
ATOM 809 N N . GLU A 1 106 ? 32.457 28.602 33.037 1.00 53.62 106 GLU A N 1
ATOM 810 C CA . GLU A 1 106 ? 32.713 29.814 33.833 1.00 53.62 106 GLU A CA 1
ATOM 811 C C . GLU A 1 106 ? 31.848 30.900 33.139 1.00 53.62 106 GLU A C 1
ATOM 813 O O . GLU A 1 106 ? 31.841 30.974 31.913 1.00 53.62 106 GLU A O 1
ATOM 818 N N . GLY A 1 107 ? 30.863 31.545 33.786 1.00 55.06 107 GLY A N 1
ATOM 819 C CA . GLY A 1 107 ? 31.045 32.789 34.555 1.00 55.06 107 GLY A CA 1
ATOM 820 C C . GLY A 1 107 ? 31.761 33.838 33.693 1.00 55.06 107 GLY A C 1
ATOM 821 O O . GLY A 1 107 ? 32.947 33.673 33.451 1.00 55.06 107 GLY A O 1
ATOM 822 N N . ILE A 1 108 ? 31.142 34.883 33.138 1.00 45.41 108 ILE A N 1
ATOM 823 C CA . ILE A 1 108 ? 30.220 35.909 33.662 1.00 45.41 108 ILE A CA 1
ATOM 824 C C . ILE A 1 108 ? 29.407 36.521 32.515 1.00 45.41 108 ILE A C 1
ATOM 826 O O . ILE A 1 108 ? 29.931 36.559 31.380 1.00 45.41 108 ILE A O 1
#

pLDDT: mean 71.55, std 18.42, range [39.78, 97.56]